Protein AF-A0AAV4HN69-F1 (afdb_monomer_lite)

Foldseek 3Di:
DDPPPPDVVVVDDPVVVCCCVPPPDDQDDPPPPDPPPCVSVVVVQVVVLVVQADPDAPDKDKDKDWADDPDDDPQFDADPVDGHTTFIKMFIARPVPRRTNHIGTDRPPPCVPPD

InterPro domains:
  IPR029526 PiggyBac transposable element-derived protein [PF13843] (3-111)

Sequence (115 aa):
MSFRTPFYGQMFARERFETLYSTRLHVGAPDAEGKNKTEPFNMLITQFNVALHRTNMSQWMRIEMVLGFKGRFAPKQYYAAKPKKHIKSFGLVDSSTGYVCNILTYFGANTSYDP

Secondary structure (DSSP, 8-state):
-----TTHHHH--HHHHHHIIIII--SS-TT---S-TTHHHHHHHHHHHHHT--S--S-EEEEEEEEE--S--TT-EEETTEEEEEEEEEEEEETTT--EEEEEEE-TT------

Radius of gyration: 18.21 Å; chains: 1; bounding box: 38×37×50 Å

Organism: NCBI:txid1093978

pLDDT: mean 78.96, std 12.09, range [37.31, 91.5]

Structure (mmCIF, N/CA/C/O backbone):
data_AF-A0AAV4HN69-F1
#
_entry.id   AF-A0AAV4HN69-F1
#
loop_
_atom_site.group_PDB
_atom_site.id
_atom_site.type_symbol
_atom_site.label_atom_id
_atom_site.label_alt_id
_atom_site.label_comp_id
_atom_site.label_asym_id
_atom_site.label_entity_id
_atom_site.label_seq_id
_atom_site.pdbx_PDB_ins_code
_atom_site.Cartn_x
_atom_site.Cartn_y
_atom_site.Cartn_z
_atom_site.occupancy
_atom_site.B_iso_or_equiv
_atom_site.auth_seq_id
_atom_site.auth_comp_id
_atom_site.auth_asym_id
_atom_site.auth_atom_id
_atom_site.pdbx_PDB_model_num
ATOM 1 N N . MET A 1 1 ? -9.572 -16.608 33.890 1.00 37.31 1 MET A N 1
ATOM 2 C CA . MET A 1 1 ? -8.477 -17.055 32.997 1.00 37.31 1 MET A CA 1
ATOM 3 C C . MET A 1 1 ? -8.092 -15.903 32.080 1.00 37.31 1 MET A C 1
ATOM 5 O O . MET A 1 1 ? -8.900 -15.510 31.252 1.00 37.31 1 MET A O 1
ATOM 9 N N . SER A 1 2 ? -6.914 -15.302 32.271 1.00 47.41 2 SER A N 1
ATOM 10 C CA . SER A 1 2 ? -6.410 -14.243 31.383 1.00 47.41 2 SER A CA 1
ATOM 11 C C . SER A 1 2 ? -5.669 -14.895 30.217 1.00 47.41 2 SER A C 1
ATOM 13 O O . SER A 1 2 ? -4.579 -15.432 30.401 1.00 47.41 2 SER A O 1
ATOM 15 N N . PHE A 1 3 ? -6.267 -14.876 29.025 1.00 53.00 3 PHE A N 1
ATOM 16 C CA . PHE A 1 3 ? -5.578 -15.224 27.783 1.00 53.00 3 PHE A CA 1
ATOM 17 C C . PHE A 1 3 ? -4.607 -14.089 27.436 1.00 53.00 3 PHE A C 1
ATOM 19 O O . PHE A 1 3 ? -4.955 -13.147 26.727 1.00 53.00 3 PHE A O 1
ATOM 26 N N . ARG A 1 4 ? -3.390 -14.136 27.988 1.00 57.19 4 ARG A N 1
ATOM 27 C CA . ARG A 1 4 ? -2.298 -13.258 27.558 1.00 57.19 4 ARG A CA 1
ATOM 28 C C . ARG A 1 4 ? -1.825 -13.728 26.186 1.00 57.19 4 ARG A C 1
ATOM 30 O O . ARG A 1 4 ? -1.073 -14.690 26.097 1.00 57.19 4 ARG A O 1
ATOM 37 N N . THR A 1 5 ? -2.253 -13.054 25.122 1.00 58.97 5 THR A N 1
ATOM 38 C CA . THR A 1 5 ? -1.622 -13.169 23.801 1.00 58.97 5 THR A CA 1
ATOM 39 C C . THR A 1 5 ? -0.160 -12.725 23.956 1.00 58.97 5 THR A C 1
ATOM 41 O O . THR A 1 5 ? 0.077 -11.552 24.271 1.00 58.97 5 THR A O 1
ATOM 44 N N . PRO A 1 6 ? 0.836 -13.620 23.840 1.00 60.16 6 PRO A N 1
ATOM 45 C CA . PRO A 1 6 ? 2.157 -13.356 24.390 1.00 60.16 6 PRO A CA 1
ATOM 46 C C . PRO A 1 6 ? 3.017 -12.612 23.368 1.00 60.16 6 PRO A C 1
ATOM 48 O O . PRO A 1 6 ? 3.837 -13.231 22.715 1.00 60.16 6 PRO A O 1
ATOM 51 N N . PHE A 1 7 ? 2.774 -11.308 23.189 1.00 69.19 7 PHE A N 1
ATOM 52 C CA . PHE A 1 7 ? 3.774 -10.286 22.810 1.00 69.19 7 PHE A CA 1
ATOM 53 C C . PHE A 1 7 ? 3.132 -8.903 22.621 1.00 69.19 7 PHE A C 1
ATOM 55 O O . PHE A 1 7 ? 3.644 -7.907 23.122 1.00 69.19 7 PHE A O 1
ATOM 62 N N . TYR A 1 8 ? 1.966 -8.830 21.971 1.00 73.25 8 TYR A N 1
ATOM 63 C CA . TYR A 1 8 ? 1.323 -7.551 21.637 1.00 73.25 8 TYR A CA 1
ATOM 64 C C . TYR A 1 8 ? 0.971 -6.701 22.864 1.00 73.25 8 TYR A C 1
ATOM 66 O O . TYR A 1 8 ? 1.124 -5.482 22.828 1.00 73.25 8 TYR A O 1
ATOM 74 N N . GLY A 1 9 ? 0.565 -7.345 23.965 1.00 74.00 9 GLY A N 1
ATOM 75 C CA . GLY A 1 9 ? 0.215 -6.657 25.212 1.00 74.00 9 GLY A CA 1
ATOM 76 C C . GLY A 1 9 ? 1.395 -5.981 25.920 1.00 74.00 9 GLY A C 1
ATOM 77 O O . GLY A 1 9 ? 1.165 -5.159 26.799 1.00 74.00 9 GLY A O 1
ATOM 78 N N . GLN A 1 10 ? 2.640 -6.301 25.545 1.00 81.12 10 GLN A N 1
ATOM 79 C CA . GLN A 1 10 ? 3.836 -5.610 26.044 1.00 81.12 10 GLN A CA 1
ATOM 80 C C . GLN A 1 10 ? 4.149 -4.338 25.240 1.00 81.12 10 GLN A C 1
ATOM 82 O O . GLN A 1 10 ? 4.814 -3.447 25.755 1.00 81.12 10 GLN A O 1
ATOM 87 N N . MET A 1 11 ? 3.666 -4.239 23.995 1.00 82.81 11 MET A N 1
ATOM 88 C CA . MET A 1 11 ? 3.903 -3.084 23.122 1.00 82.81 11 MET A CA 1
ATOM 89 C C . MET A 1 11 ? 2.790 -2.041 23.239 1.00 82.81 11 MET A C 1
ATOM 91 O O . MET A 1 11 ? 3.062 -0.855 23.408 1.00 82.81 11 MET A O 1
ATOM 95 N N . PHE A 1 12 ? 1.529 -2.475 23.155 1.00 83.62 12 PHE A N 1
ATOM 96 C CA . PHE A 1 12 ? 0.368 -1.592 23.221 1.00 83.62 12 PHE A CA 1
ATOM 97 C C . PHE A 1 12 ? -0.787 -2.243 23.977 1.00 83.62 12 PHE A C 1
ATOM 99 O O . PHE A 1 12 ? -1.093 -3.423 23.801 1.00 83.62 12 PHE A O 1
ATOM 106 N N . ALA A 1 13 ? -1.504 -1.432 24.757 1.00 89.25 13 ALA A N 1
ATOM 107 C CA . ALA A 1 13 ? -2.850 -1.792 25.178 1.00 89.25 13 ALA A CA 1
ATOM 108 C C . ALA A 1 13 ? -3.746 -1.954 23.938 1.00 89.25 13 ALA A C 1
ATOM 110 O O . ALA A 1 13 ? -3.643 -1.178 22.982 1.00 89.25 13 ALA A O 1
ATOM 111 N N . ARG A 1 14 ? -4.646 -2.943 23.964 1.00 87.88 14 ARG A N 1
ATOM 112 C CA . ARG A 1 14 ? -5.535 -3.269 22.838 1.00 87.88 14 ARG A CA 1
ATOM 113 C C . ARG A 1 14 ? -6.321 -2.054 22.335 1.00 87.88 14 ARG A C 1
ATOM 115 O O . ARG A 1 14 ? -6.308 -1.776 21.142 1.00 87.88 14 ARG A O 1
ATOM 122 N N . GLU A 1 15 ? -6.930 -1.307 23.250 1.00 90.38 15 GLU A N 1
ATOM 123 C CA . GLU A 1 15 ? -7.726 -0.113 22.938 1.00 90.38 15 GLU A CA 1
ATOM 124 C C . GLU A 1 15 ? -6.904 0.967 22.220 1.00 90.38 15 GLU A C 1
ATOM 126 O O . GLU A 1 15 ? -7.354 1.582 21.250 1.00 90.38 15 GLU A O 1
ATOM 131 N N . ARG A 1 16 ? -5.647 1.154 22.644 1.00 88.81 16 ARG A N 1
ATOM 132 C CA . ARG A 1 16 ? -4.730 2.095 21.999 1.00 88.81 16 ARG A CA 1
ATOM 133 C C . ARG A 1 16 ? -4.414 1.665 20.569 1.00 88.81 16 ARG A C 1
ATOM 135 O O . ARG A 1 16 ? -4.427 2.506 19.675 1.00 88.81 16 ARG A O 1
ATOM 142 N N . PHE A 1 17 ? -4.147 0.378 20.346 1.00 90.12 17 PHE A N 1
ATOM 143 C CA . PHE A 1 17 ? -3.910 -0.148 19.002 1.00 90.12 17 PHE A CA 1
ATOM 144 C C . PHE A 1 17 ? -5.135 0.041 18.096 1.00 90.12 17 PHE A C 1
ATOM 146 O O . PHE A 1 17 ? -4.999 0.567 16.995 1.00 90.12 17 PHE A O 1
ATOM 153 N N . GLU A 1 18 ? -6.328 -0.323 18.572 1.00 90.50 18 GLU A N 1
ATOM 154 C CA . GLU A 1 18 ? -7.577 -0.195 17.811 1.00 90.50 18 GLU A CA 1
ATOM 155 C C . GLU A 1 18 ? -7.869 1.267 17.441 1.00 90.50 18 GLU A C 1
ATOM 157 O O . GLU A 1 18 ? -8.215 1.557 16.292 1.00 90.50 18 GLU A O 1
ATOM 162 N N . THR A 1 19 ? -7.642 2.196 18.375 1.00 91.50 19 THR A N 1
ATOM 163 C CA . THR A 1 19 ? -7.794 3.639 18.142 1.00 91.50 19 THR A CA 1
ATOM 164 C C . THR A 1 19 ? -6.824 4.141 17.077 1.00 91.50 19 THR A C 1
ATOM 166 O O . THR A 1 19 ? -7.238 4.822 16.134 1.00 91.50 19 THR A O 1
ATOM 169 N N . LEU A 1 20 ? -5.535 3.804 17.204 1.00 89.25 20 LEU A N 1
ATOM 170 C CA . LEU A 1 20 ? -4.511 4.229 16.252 1.00 89.25 20 LEU A CA 1
ATOM 171 C C . LEU A 1 20 ? -4.814 3.695 14.853 1.00 89.25 20 LEU A C 1
ATOM 173 O O . LEU A 1 20 ? -4.919 4.480 13.911 1.00 89.25 20 LEU A O 1
ATOM 177 N N . TYR A 1 21 ? -5.015 2.381 14.744 1.00 87.56 21 TYR A N 1
ATOM 178 C CA . TYR A 1 21 ? -5.220 1.691 13.476 1.00 87.56 21 TYR A CA 1
ATOM 179 C C . TYR A 1 21 ? -6.468 2.180 12.737 1.00 87.56 21 TYR A C 1
ATOM 181 O O . TYR A 1 21 ? -6.429 2.370 11.525 1.00 87.56 21 TYR A O 1
ATOM 189 N N . SER A 1 22 ? -7.564 2.413 13.461 1.00 85.44 22 SER A N 1
ATOM 190 C CA . SER A 1 22 ? -8.858 2.707 12.837 1.00 85.44 22 SER A CA 1
ATOM 191 C C . SER A 1 22 ? -9.083 4.190 12.545 1.00 85.44 22 SER A C 1
ATOM 193 O O . SER A 1 22 ? -9.915 4.511 11.701 1.00 85.44 22 SER A O 1
ATOM 195 N N . THR A 1 23 ? -8.405 5.102 13.256 1.00 82.38 23 THR A N 1
ATOM 196 C CA . THR A 1 23 ? -8.762 6.537 13.213 1.00 82.38 23 THR A CA 1
ATOM 197 C C . THR A 1 23 ? -7.593 7.501 13.039 1.00 82.38 23 THR A C 1
ATOM 199 O O . THR A 1 23 ? -7.818 8.648 12.652 1.00 82.38 23 THR A O 1
ATOM 202 N N . ARG A 1 24 ? -6.351 7.087 13.328 1.00 81.81 24 ARG A N 1
ATOM 203 C CA . ARG A 1 24 ? -5.194 8.004 13.371 1.00 81.81 24 ARG A CA 1
ATOM 204 C C . ARG A 1 24 ? -4.141 7.740 12.301 1.00 81.81 24 ARG A C 1
ATOM 206 O O . ARG A 1 24 ? -3.277 8.589 12.116 1.00 81.81 24 ARG A O 1
ATOM 213 N N . LEU A 1 25 ? -4.203 6.609 11.600 1.00 83.25 25 LEU A N 1
ATOM 214 C CA . LEU A 1 25 ? -3.311 6.331 10.477 1.00 83.25 25 LEU A CA 1
ATOM 215 C C . LEU A 1 25 ? -3.819 7.027 9.214 1.00 83.25 25 LEU A C 1
ATOM 217 O O . LEU A 1 25 ? -4.778 6.580 8.589 1.00 83.25 25 LEU A O 1
ATOM 221 N N . HIS A 1 26 ? -3.137 8.103 8.841 1.00 79.06 26 HIS A N 1
ATOM 222 C CA . HIS A 1 26 ? -3.377 8.846 7.610 1.00 79.06 26 HIS A CA 1
ATOM 223 C C . HIS A 1 26 ? -2.072 8.946 6.835 1.00 79.06 26 HIS A C 1
ATOM 225 O O . HIS A 1 26 ? -1.000 9.109 7.416 1.00 79.06 26 HIS A O 1
ATOM 231 N N . VAL A 1 27 ? -2.170 8.821 5.519 1.00 76.38 27 VAL A N 1
ATOM 232 C CA . VAL A 1 27 ? -1.066 9.073 4.597 1.00 76.38 27 VAL A CA 1
ATOM 233 C C . VAL A 1 27 ? -1.423 10.387 3.922 1.00 76.38 27 VAL A C 1
ATOM 235 O O . VAL A 1 27 ? -2.476 10.458 3.296 1.00 76.38 27 VAL A O 1
ATOM 238 N N . GLY A 1 28 ? -0.615 11.426 4.123 1.00 74.12 28 GLY A N 1
ATOM 239 C CA . GLY A 1 28 ? -0.896 12.794 3.672 1.00 74.12 28 GLY A CA 1
ATOM 240 C C . GLY A 1 28 ? -0.768 13.823 4.796 1.00 74.12 28 GLY A C 1
ATOM 241 O O . GLY A 1 28 ? -0.760 13.470 5.977 1.00 74.12 28 GLY A O 1
ATOM 242 N N . ALA A 1 29 ? -0.633 15.096 4.425 1.00 74.56 29 ALA A N 1
ATOM 243 C CA . ALA A 1 29 ? -0.622 16.189 5.391 1.00 74.56 29 ALA A CA 1
ATOM 244 C C . ALA A 1 29 ? -2.008 16.333 6.063 1.00 74.56 29 ALA A C 1
ATOM 246 O O . ALA A 1 29 ? -3.019 16.033 5.420 1.00 74.56 29 ALA A O 1
ATOM 247 N N . PRO A 1 30 ? -2.088 16.775 7.335 1.00 72.75 30 PRO A N 1
ATOM 248 C CA . PRO A 1 30 ? -3.360 16.933 8.052 1.00 72.75 30 PRO A CA 1
ATOM 249 C C . PRO A 1 30 ? -4.376 17.853 7.356 1.00 72.75 30 PRO A C 1
ATOM 251 O O . PRO A 1 30 ? -5.577 17.723 7.574 1.00 72.75 30 PRO A O 1
ATOM 254 N N . ASP A 1 31 ? -3.882 18.768 6.531 1.00 74.62 31 ASP A N 1
ATOM 255 C CA . ASP A 1 31 ? -4.586 19.811 5.790 1.00 74.62 31 ASP A CA 1
ATOM 256 C C . ASP A 1 31 ? -4.607 19.558 4.272 1.00 74.62 31 ASP A C 1
ATOM 258 O O . ASP A 1 31 ? -4.934 20.451 3.496 1.00 74.62 31 ASP A O 1
ATOM 262 N N . ALA A 1 32 ? -4.271 18.347 3.815 1.00 69.88 32 ALA A N 1
ATOM 263 C CA . ALA A 1 32 ? -4.291 18.024 2.392 1.00 69.88 32 ALA A CA 1
ATOM 264 C C . ALA A 1 32 ? -5.723 18.117 1.817 1.00 69.88 32 ALA A C 1
ATOM 266 O O . ALA A 1 32 ? -6.562 17.246 2.046 1.00 69.88 32 ALA A O 1
ATOM 267 N N . GLU A 1 33 ? -5.995 19.154 1.019 1.00 61.66 33 GLU A N 1
ATOM 268 C CA . GLU A 1 33 ? -7.305 19.408 0.386 1.00 61.66 33 GLU A CA 1
ATOM 269 C C . GLU A 1 33 ? -7.520 18.650 -0.940 1.00 61.66 33 GLU A C 1
ATOM 271 O O . GLU A 1 33 ? -8.522 18.844 -1.639 1.00 61.66 33 GLU A O 1
ATOM 276 N N . GLY A 1 34 ? -6.583 17.773 -1.313 1.00 61.16 34 GLY A N 1
ATOM 277 C CA . GLY A 1 34 ? -6.630 17.007 -2.554 1.00 61.16 34 GLY A CA 1
ATOM 278 C C . GLY A 1 34 ? -7.934 16.214 -2.688 1.00 61.16 34 GLY A C 1
ATOM 279 O O . GLY A 1 34 ? -8.196 15.260 -1.955 1.00 61.16 34 GLY A O 1
ATOM 280 N N . LYS A 1 35 ? -8.766 16.569 -3.678 1.00 57.06 35 LYS A N 1
ATOM 281 C CA . LYS A 1 35 ? -10.004 15.827 -3.997 1.00 57.06 35 LYS A CA 1
ATOM 282 C C . LYS A 1 35 ? -9.712 14.402 -4.481 1.00 57.06 35 LYS A C 1
ATOM 284 O O . LYS A 1 35 ? -10.598 13.542 -4.436 1.00 57.06 35 LYS A O 1
ATOM 289 N N . ASN A 1 36 ? -8.487 14.143 -4.948 1.00 65.19 36 ASN A N 1
ATOM 290 C CA . ASN A 1 36 ? -8.080 12.835 -5.430 1.00 65.19 36 ASN A CA 1
ATOM 291 C C . ASN A 1 36 ? -7.616 11.932 -4.277 1.00 65.19 36 ASN A C 1
ATOM 293 O O . ASN A 1 36 ? -6.456 11.920 -3.880 1.00 65.19 36 ASN A O 1
ATOM 297 N N . LYS A 1 37 ? -8.535 11.102 -3.779 1.00 68.31 37 LYS A N 1
ATOM 298 C CA . LYS A 1 37 ? -8.304 10.188 -2.647 1.00 68.31 37 LYS A CA 1
ATOM 299 C C . LYS A 1 37 ? -7.197 9.142 -2.869 1.00 68.31 37 LYS A C 1
ATOM 301 O O . LYS A 1 37 ? -6.873 8.422 -1.928 1.00 68.31 37 LYS A O 1
ATOM 306 N N . THR A 1 38 ? -6.646 9.004 -4.078 1.00 75.12 38 THR A N 1
ATOM 307 C CA . THR A 1 38 ? -5.528 8.088 -4.370 1.00 75.12 38 THR A CA 1
ATOM 308 C C . THR A 1 38 ? -4.162 8.770 -4.356 1.00 75.12 38 THR A C 1
ATOM 310 O O . THR A 1 38 ? -3.149 8.080 -4.309 1.00 75.12 38 THR A O 1
ATOM 313 N N . GLU A 1 39 ? -4.113 10.101 -4.383 1.00 74.44 39 GLU A N 1
ATOM 314 C CA . GLU A 1 39 ? -2.872 10.878 -4.430 1.00 74.44 39 GLU A CA 1
ATOM 315 C C . GLU A 1 39 ? -1.939 10.596 -3.242 1.00 74.44 39 GLU A C 1
ATOM 317 O O . GLU A 1 39 ? -0.769 10.290 -3.485 1.00 74.44 39 GLU A O 1
ATOM 322 N N . PRO A 1 40 ? -2.415 10.547 -1.982 1.00 74.56 40 PRO A N 1
ATOM 323 C CA . PRO A 1 40 ? -1.508 10.260 -0.876 1.00 74.56 40 PRO A CA 1
ATOM 324 C C . PRO A 1 40 ? -0.936 8.841 -0.934 1.00 74.56 40 PRO A C 1
ATOM 326 O O . PRO A 1 40 ? 0.198 8.595 -0.527 1.00 74.56 40 PRO A O 1
ATOM 329 N N . PHE A 1 41 ? -1.699 7.898 -1.495 1.00 77.19 41 PHE A N 1
ATOM 330 C CA . PHE A 1 41 ? -1.212 6.543 -1.717 1.00 77.19 41 PHE A CA 1
ATOM 331 C C . PHE A 1 41 ? -0.097 6.519 -2.770 1.00 77.19 41 PHE A C 1
ATOM 333 O O . PHE A 1 41 ? 0.910 5.845 -2.571 1.00 77.19 41 PHE A O 1
ATOM 340 N N . ASN A 1 42 ? -0.223 7.302 -3.843 1.00 78.75 42 ASN A N 1
ATOM 341 C CA . ASN A 1 42 ? 0.831 7.435 -4.851 1.00 78.75 42 ASN A CA 1
ATOM 342 C C . ASN A 1 42 ? 2.103 8.053 -4.270 1.00 78.75 42 ASN A C 1
ATOM 344 O O . ASN A 1 42 ? 3.185 7.538 -4.530 1.00 78.75 42 ASN A O 1
ATOM 348 N N . MET A 1 43 ? 1.987 9.085 -3.429 1.00 78.38 43 MET A N 1
ATOM 349 C CA . MET A 1 43 ? 3.147 9.674 -2.748 1.00 78.38 43 MET A CA 1
ATOM 350 C C . MET A 1 43 ? 3.908 8.639 -1.912 1.00 78.38 43 MET A C 1
ATOM 352 O O . MET A 1 43 ? 5.137 8.583 -1.966 1.00 78.38 43 MET A O 1
ATOM 356 N N . LEU A 1 44 ? 3.184 7.790 -1.176 1.00 82.69 44 LEU A N 1
ATOM 357 C CA . LEU A 1 44 ? 3.790 6.718 -0.388 1.00 82.69 44 LEU A CA 1
ATOM 358 C C . LEU A 1 44 ? 4.504 5.692 -1.274 1.00 82.69 44 LEU A C 1
ATOM 360 O O . LEU A 1 44 ? 5.611 5.274 -0.946 1.00 82.69 44 LEU A O 1
ATOM 364 N N . ILE A 1 45 ? 3.898 5.305 -2.401 1.00 85.00 45 ILE A N 1
ATOM 365 C CA . ILE A 1 45 ? 4.521 4.387 -3.362 1.00 85.00 45 ILE A CA 1
ATOM 366 C C . ILE A 1 45 ? 5.781 5.005 -3.977 1.00 85.00 45 ILE A C 1
ATOM 368 O O . ILE A 1 45 ? 6.795 4.323 -4.077 1.00 85.00 45 ILE A O 1
ATOM 372 N N . THR A 1 46 ? 5.773 6.296 -4.313 1.00 84.75 46 THR A N 1
ATOM 373 C CA . THR A 1 46 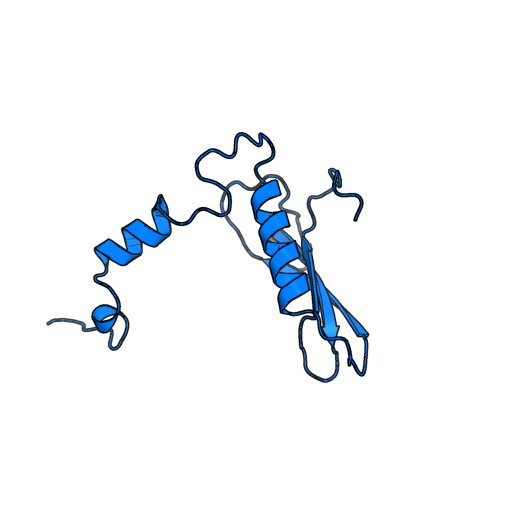? 6.970 6.992 -4.804 1.00 84.75 46 THR A CA 1
ATOM 374 C C . THR A 1 46 ? 8.093 6.967 -3.768 1.00 84.75 46 THR A C 1
ATOM 376 O O . THR A 1 46 ? 9.219 6.604 -4.099 1.00 84.75 46 THR A O 1
ATOM 379 N N . GLN A 1 47 ? 7.800 7.278 -2.501 1.00 84.75 47 GLN A N 1
ATOM 380 C CA . GLN A 1 47 ? 8.796 7.213 -1.424 1.00 84.75 47 GLN A CA 1
ATOM 381 C C . GLN A 1 47 ? 9.315 5.788 -1.197 1.00 84.75 47 GLN A C 1
ATOM 383 O O . GLN A 1 47 ? 10.517 5.594 -1.026 1.00 84.75 47 GLN A O 1
ATOM 388 N N . PHE A 1 48 ? 8.429 4.790 -1.245 1.00 85.38 48 PHE A N 1
ATOM 389 C CA . PHE A 1 48 ? 8.796 3.377 -1.177 1.00 85.38 48 PHE A CA 1
ATOM 390 C C . PHE A 1 48 ? 9.751 2.997 -2.314 1.00 85.38 48 PHE A C 1
ATOM 392 O O . PHE A 1 48 ? 10.798 2.406 -2.062 1.00 85.38 48 PHE A O 1
ATOM 399 N N . ASN A 1 49 ? 9.420 3.383 -3.549 1.00 85.94 49 ASN A N 1
ATOM 400 C CA . ASN A 1 49 ? 10.224 3.088 -4.730 1.00 85.94 49 ASN A CA 1
ATOM 401 C C . ASN A 1 49 ? 11.606 3.740 -4.648 1.00 85.94 49 ASN A C 1
ATOM 403 O O . ASN A 1 49 ? 12.572 3.102 -5.037 1.00 85.94 49 ASN A O 1
ATOM 407 N N . VAL A 1 50 ? 11.724 4.959 -4.109 1.00 84.88 50 VAL A N 1
ATOM 408 C CA . VAL A 1 50 ? 13.024 5.613 -3.871 1.00 84.88 50 VAL A CA 1
ATOM 409 C C . VAL A 1 50 ? 13.829 4.873 -2.804 1.00 84.88 50 VAL A C 1
ATOM 411 O O . VAL A 1 50 ? 15.002 4.577 -3.014 1.00 84.88 50 VAL A O 1
ATOM 414 N N . ALA A 1 51 ? 13.209 4.553 -1.666 1.00 81.38 51 ALA A N 1
ATOM 415 C CA . ALA A 1 51 ? 13.898 3.936 -0.533 1.00 81.38 51 ALA A CA 1
ATOM 416 C C . ALA A 1 51 ? 14.381 2.508 -0.825 1.00 81.38 51 ALA A C 1
ATOM 418 O O . ALA A 1 51 ? 15.376 2.059 -0.260 1.00 81.38 51 ALA A O 1
ATOM 419 N N . LEU A 1 52 ? 13.664 1.793 -1.691 1.00 78.19 52 LEU A N 1
ATOM 420 C CA . LEU A 1 52 ? 13.926 0.397 -2.031 1.00 78.19 52 LEU A CA 1
ATOM 421 C C . LEU A 1 52 ? 14.427 0.232 -3.467 1.00 78.19 52 LEU A C 1
ATOM 423 O O . LEU A 1 52 ? 14.479 -0.882 -3.990 1.00 78.19 52 LEU A O 1
ATOM 427 N N . HIS A 1 53 ? 14.835 1.330 -4.108 1.00 73.62 53 HIS A N 1
ATOM 428 C CA . HIS A 1 53 ? 15.468 1.253 -5.411 1.00 73.62 53 HIS A CA 1
ATOM 429 C C . HIS A 1 53 ? 16.828 0.567 -5.277 1.00 73.62 53 HIS A C 1
ATOM 431 O O . HIS A 1 53 ? 17.739 1.072 -4.618 1.00 73.62 53 HIS A O 1
ATOM 437 N N . ARG A 1 54 ? 16.986 -0.580 -5.938 1.00 71.00 54 ARG A N 1
ATOM 438 C CA . ARG A 1 54 ? 18.260 -1.295 -6.004 1.00 71.00 54 ARG A CA 1
ATOM 439 C C . ARG A 1 54 ? 18.821 -1.202 -7.415 1.00 71.00 54 ARG A C 1
ATOM 441 O O . ARG A 1 54 ? 18.181 -1.633 -8.366 1.00 71.00 54 ARG A O 1
ATOM 448 N N . THR A 1 55 ? 20.032 -0.669 -7.534 1.00 67.38 55 THR A N 1
ATOM 449 C CA . THR A 1 55 ? 20.696 -0.426 -8.825 1.00 67.38 55 THR A CA 1
ATOM 450 C C . THR A 1 55 ? 21.370 -1.668 -9.410 1.00 67.38 55 THR A C 1
ATOM 452 O O . THR A 1 55 ? 21.500 -1.781 -10.624 1.00 67.38 55 THR A O 1
ATOM 455 N N . ASN A 1 56 ? 21.748 -2.632 -8.567 1.00 70.12 56 ASN A N 1
ATOM 456 C CA . ASN A 1 56 ? 22.452 -3.846 -8.986 1.00 70.12 56 ASN A CA 1
ATOM 457 C C . ASN A 1 56 ? 21.508 -5.050 -8.965 1.00 70.12 56 ASN A C 1
ATOM 459 O O . ASN A 1 56 ? 21.520 -5.840 -8.019 1.00 70.12 56 ASN A O 1
ATOM 463 N N . MET A 1 57 ? 20.673 -5.155 -9.995 1.00 68.81 57 MET A N 1
ATOM 464 C CA . MET A 1 57 ? 19.827 -6.323 -10.236 1.00 68.81 57 MET A CA 1
ATOM 465 C C . MET A 1 57 ? 20.460 -7.239 -11.269 1.00 68.81 57 MET A C 1
ATOM 467 O O . MET A 1 57 ? 20.970 -6.774 -12.288 1.00 68.81 57 MET A O 1
ATOM 471 N N . SER A 1 58 ? 20.393 -8.545 -11.024 1.00 72.19 58 SER A N 1
ATOM 472 C CA . SER A 1 58 ? 20.954 -9.529 -11.954 1.00 72.19 58 SER A CA 1
ATOM 473 C C . SER A 1 58 ? 19.987 -9.873 -13.091 1.00 72.19 58 SER A C 1
ATOM 475 O O . SER A 1 58 ? 20.420 -10.098 -14.220 1.00 72.19 58 SER A O 1
ATOM 477 N N . GLN A 1 59 ? 18.678 -9.896 -12.811 1.00 83.19 59 GLN A N 1
ATOM 478 C CA . GLN A 1 59 ? 17.637 -10.283 -13.762 1.00 83.19 59 GLN A CA 1
ATOM 479 C C . GLN A 1 59 ? 16.314 -9.577 -13.455 1.00 83.19 59 GLN A C 1
ATOM 481 O O . GLN A 1 59 ? 15.907 -9.483 -12.301 1.00 83.19 59 GLN A O 1
ATOM 486 N N . TRP A 1 60 ? 15.621 -9.105 -14.490 1.00 82.31 60 TRP A N 1
ATOM 487 C CA . TRP A 1 60 ? 14.380 -8.342 -14.347 1.00 82.31 60 TRP A CA 1
ATOM 488 C C . TRP A 1 60 ? 13.160 -9.207 -14.651 1.00 82.31 60 TRP A C 1
ATOM 490 O O . TRP A 1 60 ? 13.051 -9.784 -15.733 1.00 82.31 60 TRP A O 1
ATOM 500 N N . MET A 1 61 ? 12.194 -9.225 -13.735 1.00 89.06 61 MET A N 1
ATOM 501 C CA . MET A 1 61 ? 10.893 -9.855 -13.932 1.00 89.06 61 MET A CA 1
ATOM 502 C C . MET A 1 61 ? 9.771 -8.877 -13.593 1.00 89.06 61 MET A C 1
ATOM 504 O O . MET A 1 61 ? 9.795 -8.203 -12.565 1.00 89.06 61 MET A O 1
ATOM 508 N N . ARG A 1 62 ? 8.755 -8.818 -14.458 1.00 90.62 62 ARG A N 1
ATOM 509 C CA . ARG A 1 62 ? 7.510 -8.097 -14.174 1.00 90.62 62 ARG A CA 1
ATOM 510 C C . ARG 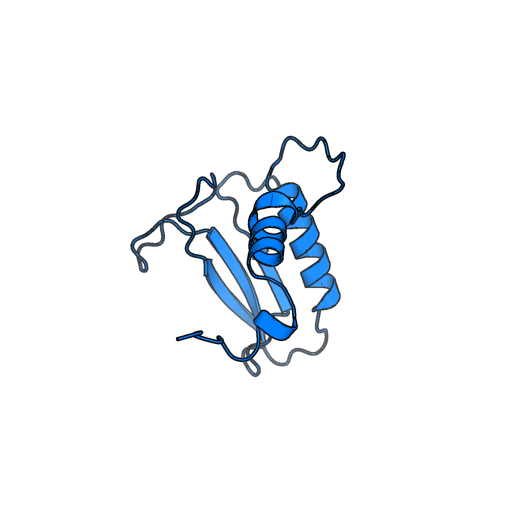A 1 62 ? 6.474 -9.069 -13.645 1.00 90.62 62 ARG A C 1
ATOM 512 O O . ARG A 1 62 ? 6.228 -10.099 -14.270 1.00 90.62 62 ARG A O 1
ATOM 519 N N . ILE A 1 63 ? 5.840 -8.712 -12.537 1.00 90.56 63 ILE A N 1
ATOM 520 C CA . ILE A 1 63 ? 4.770 -9.505 -11.935 1.00 90.56 63 ILE A CA 1
ATOM 521 C C . ILE A 1 63 ? 3.500 -8.678 -11.771 1.00 90.56 63 ILE A C 1
ATOM 523 O O . ILE A 1 63 ? 3.542 -7.477 -11.501 1.00 90.56 63 ILE A O 1
ATOM 527 N N . GLU A 1 64 ? 2.357 -9.342 -11.908 1.00 89.19 64 GLU A N 1
ATOM 528 C CA . GLU A 1 64 ? 1.067 -8.797 -11.502 1.00 89.19 64 GLU A CA 1
ATOM 529 C C . GLU A 1 64 ? 0.781 -9.202 -10.056 1.00 89.19 64 GLU A C 1
ATOM 531 O O . GLU A 1 64 ? 0.822 -10.381 -9.699 1.00 89.19 64 GLU A O 1
ATOM 536 N N . MET A 1 65 ? 0.462 -8.216 -9.224 1.00 88.69 65 MET A N 1
ATOM 537 C CA . MET A 1 65 ? 0.091 -8.398 -7.830 1.00 88.69 65 MET A CA 1
ATOM 538 C C . MET A 1 65 ? -1.359 -7.965 -7.622 1.00 88.69 65 MET A C 1
ATOM 540 O O . MET A 1 65 ? -1.846 -6.998 -8.211 1.00 88.69 65 MET A O 1
ATOM 544 N N . VAL A 1 66 ? -2.067 -8.697 -6.763 1.00 90.06 66 VAL A N 1
ATOM 545 C CA . VAL A 1 66 ? -3.475 -8.433 -6.455 1.00 90.06 66 VAL A CA 1
ATOM 546 C C . VAL A 1 66 ? -3.696 -8.447 -4.950 1.00 90.06 66 VAL A C 1
ATOM 548 O O . VAL A 1 66 ? -3.386 -9.430 -4.275 1.00 90.06 66 VAL A O 1
ATOM 551 N N . LEU A 1 67 ? -4.260 -7.359 -4.431 1.00 89.12 67 LEU A N 1
ATOM 552 C CA . LEU A 1 67 ? -4.613 -7.191 -3.027 1.00 89.12 67 LEU A CA 1
ATOM 553 C C . LEU A 1 67 ? -6.132 -7.284 -2.852 1.00 89.12 67 LEU A C 1
ATOM 555 O O . LEU A 1 67 ? -6.902 -6.502 -3.420 1.00 89.12 67 LEU A O 1
ATOM 559 N N . GLY A 1 68 ? -6.568 -8.237 -2.030 1.00 89.12 68 GLY A N 1
ATOM 560 C CA . GLY A 1 68 ? -7.979 -8.412 -1.707 1.00 89.12 68 GLY A CA 1
ATOM 561 C C . GLY A 1 68 ? -8.490 -7.296 -0.799 1.00 89.12 68 GLY A C 1
ATOM 562 O O . GLY A 1 68 ? -8.026 -7.155 0.327 1.00 89.12 68 GLY A O 1
ATOM 563 N N . PHE A 1 69 ? -9.493 -6.539 -1.254 1.00 88.62 69 PHE A N 1
ATOM 564 C CA . PHE A 1 69 ? -10.116 -5.485 -0.450 1.00 88.62 69 PHE A CA 1
ATOM 565 C C . PHE A 1 69 ? -11.637 -5.440 -0.635 1.00 88.62 69 PHE A C 1
ATOM 567 O O . PHE A 1 69 ? -12.162 -5.198 -1.729 1.00 88.62 69 PHE A O 1
ATOM 574 N N . LYS A 1 70 ? -12.377 -5.655 0.460 1.00 87.19 70 LYS A N 1
ATOM 575 C CA . LYS A 1 70 ? -13.850 -5.641 0.451 1.00 87.19 70 LYS A CA 1
ATOM 576 C C . LYS A 1 70 ? -14.443 -4.229 0.514 1.00 87.19 70 LYS A C 1
ATOM 578 O O . LYS A 1 70 ? -15.544 -4.036 0.008 1.00 87.19 70 LYS A O 1
ATOM 583 N N . GLY A 1 71 ? -13.721 -3.251 1.066 1.00 86.38 71 GLY A N 1
ATOM 584 C CA . GLY A 1 71 ? -14.211 -1.880 1.237 1.00 86.38 71 GLY A CA 1
ATOM 585 C C . GLY A 1 71 ? -14.458 -1.133 -0.079 1.00 86.38 71 GLY A C 1
ATOM 586 O O . GLY A 1 71 ? -14.159 -1.625 -1.172 1.00 86.38 71 GLY A O 1
ATOM 587 N N . ARG A 1 72 ? -15.027 0.071 0.013 1.00 84.69 72 ARG A N 1
ATOM 588 C CA . ARG A 1 72 ? -15.305 0.916 -1.157 1.00 84.69 72 ARG A CA 1
ATOM 589 C C . ARG A 1 72 ? -14.008 1.553 -1.651 1.00 84.69 72 ARG A C 1
ATOM 591 O O . ARG A 1 72 ? -13.499 2.484 -1.046 1.00 84.69 72 ARG A O 1
ATOM 598 N N . PHE A 1 73 ? -13.497 1.041 -2.762 1.00 83.44 73 PHE A N 1
ATOM 599 C CA . PHE A 1 73 ? -12.362 1.598 -3.487 1.00 83.44 73 PHE A CA 1
ATOM 600 C C . PHE A 1 73 ? -12.718 1.533 -4.968 1.00 83.44 73 PHE A C 1
ATOM 602 O O . PHE A 1 73 ? -12.975 0.444 -5.487 1.00 83.44 73 PHE A O 1
ATOM 609 N N . ALA A 1 74 ? -12.849 2.697 -5.605 1.00 83.00 74 ALA A N 1
ATOM 610 C CA . ALA A 1 74 ? -13.389 2.803 -6.958 1.00 83.00 74 ALA A CA 1
ATOM 611 C C . ALA A 1 74 ? -12.572 2.024 -8.010 1.00 83.00 74 ALA A C 1
ATOM 613 O O . ALA A 1 74 ? -13.190 1.301 -8.789 1.00 83.00 74 ALA A O 1
ATOM 614 N N . PRO A 1 75 ? -11.222 2.049 -8.004 1.00 84.50 75 PRO A N 1
ATOM 615 C CA . PRO A 1 75 ? -10.442 1.408 -9.061 1.00 84.50 75 PRO A CA 1
ATOM 616 C C . PRO A 1 75 ? -10.206 -0.103 -8.880 1.00 84.50 75 PRO A C 1
ATOM 618 O O . PRO A 1 75 ? -9.324 -0.668 -9.526 1.00 84.50 75 PRO A O 1
ATOM 621 N N . LYS A 1 76 ? -10.984 -0.804 -8.039 1.00 87.19 76 LYS A N 1
ATOM 622 C CA . LYS A 1 76 ? -10.870 -2.270 -7.933 1.00 87.19 76 LYS A CA 1
ATOM 623 C C . LYS A 1 76 ? -11.272 -2.958 -9.237 1.00 87.19 76 LYS A C 1
ATOM 625 O O . LYS A 1 76 ? -12.369 -2.735 -9.747 1.00 87.19 76 LYS A O 1
ATOM 630 N N . GLN A 1 77 ? -10.442 -3.889 -9.689 1.00 84.56 77 GLN A N 1
ATOM 631 C CA . GLN A 1 77 ? -10.630 -4.638 -10.928 1.00 84.56 77 GLN A CA 1
ATOM 632 C C . GLN A 1 77 ? -11.046 -6.080 -10.651 1.00 84.56 77 GLN A C 1
ATOM 634 O O . GLN A 1 77 ? -10.669 -6.668 -9.636 1.00 84.56 77 GLN A O 1
ATOM 639 N N . TYR A 1 78 ? -11.833 -6.655 -11.558 1.00 83.19 78 TYR A N 1
ATOM 640 C CA . TYR A 1 78 ? -12.085 -8.092 -11.563 1.00 83.19 78 TYR A CA 1
ATOM 641 C C . TYR A 1 78 ? -10.899 -8.813 -12.213 1.00 83.19 78 TYR A C 1
ATOM 643 O O . TYR A 1 78 ? -10.431 -8.403 -13.271 1.00 83.19 78 TYR A O 1
ATOM 651 N N . TYR A 1 79 ? -10.427 -9.887 -11.583 1.00 80.56 79 TYR A N 1
ATOM 652 C CA . TYR A 1 79 ? -9.379 -10.748 -12.124 1.00 80.56 79 TYR A CA 1
ATOM 653 C C . TYR A 1 79 ? -9.933 -12.166 -12.248 1.00 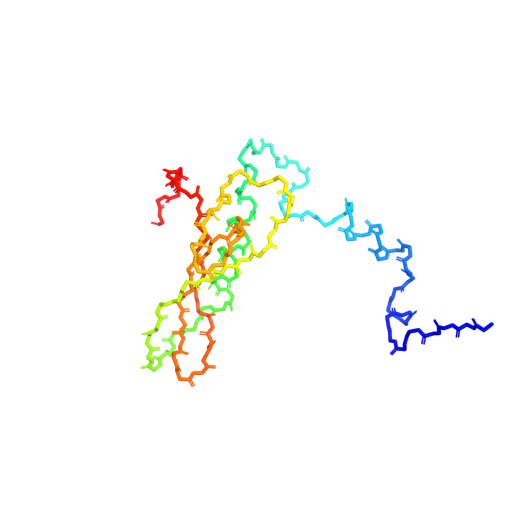80.56 79 TYR A C 1
ATOM 655 O O . TYR A 1 79 ? -10.258 -12.787 -11.240 1.00 80.56 79 TYR A O 1
ATOM 663 N N . ALA A 1 80 ? -10.063 -12.676 -13.474 1.00 79.75 80 ALA A N 1
ATOM 664 C CA . ALA A 1 80 ? -10.784 -13.924 -13.740 1.00 79.75 80 ALA A CA 1
ATOM 665 C C . ALA A 1 80 ? -10.227 -15.127 -12.960 1.00 79.75 80 ALA A C 1
ATOM 667 O O . ALA A 1 80 ? -10.994 -15.920 -12.421 1.00 79.75 80 ALA A O 1
ATOM 668 N N . ALA A 1 81 ? -8.902 -15.219 -12.808 1.00 82.38 81 ALA A N 1
ATOM 669 C CA . ALA A 1 81 ? -8.276 -16.317 -12.074 1.00 82.38 81 AL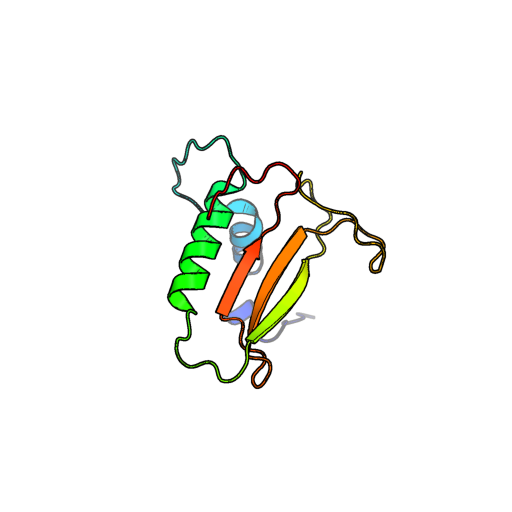A A CA 1
ATOM 670 C C . ALA A 1 81 ? -8.455 -16.232 -10.542 1.00 82.38 81 ALA A C 1
ATOM 672 O O . ALA A 1 81 ? -8.187 -17.205 -9.841 1.00 82.38 81 ALA A O 1
ATOM 673 N N . LYS A 1 82 ? -8.919 -15.098 -9.989 1.00 79.00 82 LYS A N 1
ATOM 674 C CA . LYS A 1 82 ? -9.278 -14.971 -8.564 1.00 79.00 82 LYS A CA 1
ATOM 675 C C . LYS A 1 82 ? -10.634 -14.272 -8.433 1.00 79.00 82 LYS A C 1
ATOM 677 O O . LYS A 1 82 ? -10.650 -13.042 -8.453 1.00 79.00 82 LYS A O 1
ATOM 682 N N . PRO A 1 83 ? -11.746 -15.001 -8.202 1.00 73.50 83 PRO A N 1
ATOM 683 C CA . PRO A 1 83 ? -13.123 -14.551 -8.460 1.00 73.50 83 PRO A CA 1
ATOM 684 C C . PRO A 1 83 ? -13.667 -13.521 -7.446 1.00 73.50 83 PRO A C 1
ATOM 686 O O . PRO A 1 83 ? -14.698 -13.717 -6.808 1.00 73.50 83 PRO A O 1
ATOM 689 N N . LYS A 1 84 ? -12.958 -12.405 -7.265 1.00 83.19 84 LYS A N 1
ATOM 690 C CA . LYS A 1 84 ? -13.300 -11.239 -6.440 1.00 83.19 84 LYS A CA 1
ATOM 691 C C . LYS A 1 84 ? -12.704 -9.988 -7.098 1.00 83.19 84 LYS A C 1
ATOM 693 O O . LYS A 1 84 ? -11.815 -10.086 -7.937 1.00 83.19 84 LYS A O 1
ATOM 698 N N . LYS A 1 85 ? -13.202 -8.805 -6.728 1.00 84.81 85 LYS A N 1
ATOM 699 C CA . LYS A 1 85 ? -12.573 -7.539 -7.133 1.00 84.81 85 LYS A CA 1
ATOM 700 C C . LYS A 1 85 ? -11.380 -7.239 -6.223 1.00 84.81 85 LYS A C 1
ATOM 702 O O . LYS A 1 85 ? -11.522 -7.314 -5.001 1.00 84.81 85 LYS A O 1
ATOM 707 N N . HIS A 1 86 ? -10.252 -6.855 -6.808 1.00 90.50 86 HIS A N 1
ATOM 708 C CA . HIS A 1 86 ? -8.987 -6.610 -6.110 1.00 90.50 86 HIS A CA 1
ATOM 709 C C . HIS A 1 86 ? -8.413 -5.248 -6.479 1.00 90.50 86 HIS A C 1
ATOM 711 O O . HIS A 1 86 ? -8.741 -4.683 -7.522 1.00 90.50 86 HIS A O 1
ATOM 717 N N . ILE A 1 87 ? -7.539 -4.730 -5.624 1.00 89.69 87 ILE A N 1
ATOM 718 C CA . ILE A 1 87 ? -6.625 -3.653 -6.001 1.00 89.69 87 ILE A CA 1
ATOM 719 C C . ILE A 1 87 ? -5.485 -4.313 -6.772 1.00 89.69 87 ILE A C 1
ATOM 721 O O . ILE A 1 87 ? -4.900 -5.282 -6.287 1.00 89.69 87 ILE A O 1
ATOM 725 N N . LYS A 1 88 ? -5.221 -3.831 -7.983 1.00 89.31 88 LYS A N 1
ATOM 726 C CA . LYS A 1 88 ? -4.195 -4.381 -8.867 1.00 89.31 88 LYS A CA 1
ATOM 727 C C . LYS A 1 88 ? -2.954 -3.498 -8.820 1.00 89.31 88 LYS A C 1
ATOM 729 O O . LYS A 1 88 ? -3.068 -2.275 -8.834 1.00 89.31 88 LYS A O 1
ATOM 734 N N . SER A 1 89 ? -1.786 -4.117 -8.787 1.00 89.94 89 SER A N 1
ATOM 735 C CA . SER A 1 89 ? -0.501 -3.442 -8.930 1.00 89.94 89 SER A CA 1
ATOM 736 C C . SER A 1 89 ? 0.456 -4.288 -9.762 1.00 89.94 89 SER A C 1
ATOM 738 O O . SER A 1 89 ? 0.263 -5.490 -9.949 1.00 89.94 89 SER A O 1
ATOM 740 N N . PHE A 1 90 ? 1.484 -3.643 -10.288 1.00 89.94 90 PHE A N 1
ATOM 741 C CA . PHE A 1 90 ? 2.566 -4.271 -11.020 1.00 89.94 90 PHE A CA 1
ATOM 742 C C . PHE A 1 90 ? 3.853 -4.0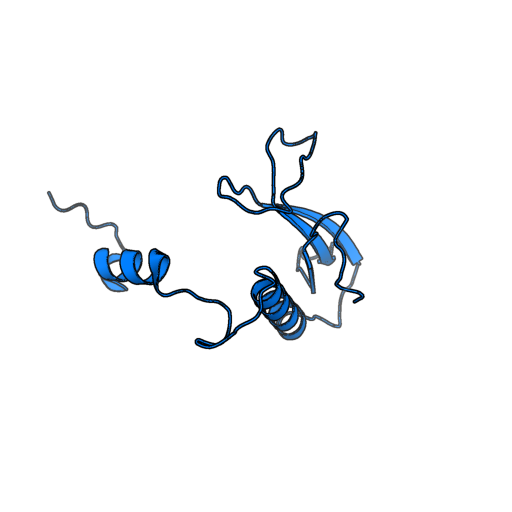91 -10.233 1.00 89.94 90 PHE A C 1
ATOM 744 O O . PHE A 1 90 ? 4.131 -3.002 -9.734 1.00 89.94 90 PHE A O 1
ATOM 751 N N . GLY A 1 91 ? 4.606 -5.175 -10.097 1.00 90.12 91 GLY A N 1
ATOM 752 C CA . GLY A 1 91 ? 5.911 -5.181 -9.455 1.00 90.12 91 GLY A CA 1
ATOM 753 C C . GLY A 1 91 ? 7.009 -5.397 -10.479 1.00 90.12 91 GLY A C 1
ATOM 754 O O . GLY A 1 91 ? 6.879 -6.259 -11.352 1.00 90.12 91 GLY A O 1
ATOM 755 N N . LEU A 1 92 ? 8.096 -4.649 -10.344 1.00 89.69 92 LEU A N 1
ATOM 756 C CA . LEU A 1 92 ? 9.371 -4.960 -10.971 1.00 89.69 92 LEU A CA 1
ATOM 757 C C . LEU A 1 92 ? 10.258 -5.633 -9.927 1.00 89.69 92 LEU A C 1
ATOM 759 O O . LEU A 1 92 ? 10.492 -5.062 -8.862 1.00 89.69 92 LEU A O 1
ATOM 763 N N . VAL A 1 93 ? 10.690 -6.857 -10.209 1.00 90.19 93 VAL A N 1
ATOM 764 C CA . VAL A 1 93 ? 11.290 -7.755 -9.220 1.00 90.19 93 VAL A CA 1
ATOM 765 C C . VAL A 1 93 ? 12.570 -8.366 -9.769 1.00 90.19 93 VAL A C 1
ATOM 767 O O . VAL A 1 93 ? 12.649 -8.680 -10.958 1.00 90.19 93 VAL A O 1
ATOM 770 N N . ASP A 1 94 ? 13.561 -8.557 -8.901 1.00 90.00 94 ASP A N 1
ATOM 771 C CA . ASP A 1 94 ? 14.718 -9.393 -9.210 1.00 90.00 94 ASP A CA 1
ATOM 772 C C . ASP A 1 94 ? 14.308 -10.867 -9.163 1.00 90.00 94 ASP A C 1
ATOM 774 O O . ASP A 1 94 ? 14.007 -11.388 -8.089 1.00 90.00 94 ASP A O 1
ATOM 778 N N . SER A 1 95 ? 14.291 -11.557 -10.305 1.00 89.31 95 SER A N 1
ATOM 779 C CA . SER A 1 95 ? 13.861 -12.963 -10.354 1.00 89.31 95 SER A CA 1
ATOM 780 C C . SER A 1 95 ? 14.756 -13.908 -9.558 1.00 89.31 95 SER A C 1
ATOM 782 O O . SER A 1 95 ? 14.295 -14.976 -9.165 1.00 89.31 95 SER A O 1
ATOM 784 N N . SER A 1 96 ? 16.011 -13.536 -9.302 1.00 89.56 96 SER A N 1
ATOM 785 C CA . SER A 1 96 ? 16.949 -14.376 -8.552 1.00 89.56 96 SER A CA 1
ATOM 786 C C . SER A 1 96 ? 16.735 -14.305 -7.039 1.00 89.56 96 SER A C 1
ATOM 788 O O . SER A 1 96 ? 16.947 -15.292 -6.340 1.00 89.56 96 SER A O 1
ATOM 790 N N . THR A 1 97 ? 16.292 -13.153 -6.524 1.00 87.81 97 THR A N 1
ATOM 791 C CA . THR A 1 97 ? 16.147 -12.914 -5.075 1.00 87.81 97 THR A CA 1
ATOM 792 C C . THR A 1 97 ? 14.704 -12.704 -4.624 1.00 87.81 97 THR A C 1
ATOM 794 O O . THR A 1 97 ? 14.425 -12.740 -3.428 1.00 87.81 97 THR A O 1
ATOM 797 N N . GLY A 1 98 ? 13.780 -12.461 -5.555 1.00 86.44 98 GLY A N 1
ATOM 798 C CA . GLY A 1 98 ? 12.406 -12.059 -5.261 1.00 86.44 98 GLY A CA 1
ATOM 799 C C . GLY A 1 98 ? 12.277 -10.623 -4.740 1.00 86.44 98 GLY A C 1
ATOM 800 O O . GLY A 1 98 ? 11.203 -10.241 -4.276 1.00 86.44 98 GLY A O 1
ATOM 801 N N . TYR A 1 99 ? 13.345 -9.821 -4.786 1.00 87.62 99 TYR A N 1
ATOM 802 C CA . TYR A 1 99 ? 13.343 -8.457 -4.259 1.00 87.62 99 TYR A CA 1
ATOM 803 C C . TYR A 1 99 ? 12.536 -7.508 -5.154 1.00 87.62 99 TYR A C 1
ATOM 805 O O . TYR A 1 99 ? 12.784 -7.432 -6.356 1.00 87.62 99 TYR A O 1
ATOM 813 N N . VAL A 1 100 ? 11.579 -6.778 -4.571 1.00 87.25 100 VAL A N 1
ATOM 814 C CA . VAL A 1 100 ? 10.710 -5.835 -5.293 1.00 87.25 100 VAL A CA 1
ATOM 815 C C . VAL A 1 100 ? 11.378 -4.464 -5.361 1.00 87.25 100 VAL A C 1
ATOM 817 O O . VAL A 1 100 ? 11.537 -3.804 -4.340 1.00 87.25 100 VAL A O 1
ATOM 820 N N . CYS A 1 101 ? 11.727 -4.027 -6.567 1.00 84.94 101 CYS A N 1
ATOM 821 C CA . CYS A 1 101 ? 12.457 -2.780 -6.812 1.00 84.94 101 CYS A CA 1
ATOM 822 C C . CYS A 1 101 ? 11.560 -1.609 -7.188 1.00 84.94 101 CYS A C 1
ATOM 824 O O . CYS A 1 101 ? 11.967 -0.454 -7.086 1.00 84.94 101 CYS A O 1
ATOM 826 N N . ASN A 1 102 ? 10.373 -1.901 -7.711 1.00 88.12 102 ASN A N 1
ATOM 827 C CA . ASN A 1 102 ? 9.416 -0.879 -8.093 1.00 88.12 102 ASN A CA 1
ATOM 828 C C . ASN A 1 102 ? 8.000 -1.446 -8.008 1.00 88.12 102 ASN A C 1
ATOM 830 O O . ASN A 1 102 ? 7.764 -2.605 -8.364 1.00 88.12 102 ASN A O 1
ATOM 834 N N . ILE A 1 103 ? 7.067 -0.626 -7.546 1.00 89.44 103 ILE A N 1
ATOM 835 C CA . ILE A 1 103 ? 5.643 -0.921 -7.507 1.00 89.44 103 ILE A CA 1
ATOM 836 C C . ILE A 1 103 ? 4.899 0.192 -8.236 1.00 89.44 103 ILE A C 1
ATOM 838 O O . ILE A 1 103 ? 5.093 1.375 -7.963 1.00 89.44 103 ILE A O 1
ATOM 842 N N . LEU A 1 104 ? 3.978 -0.205 -9.107 1.00 87.88 104 LEU A N 1
ATOM 843 C CA . LEU A 1 104 ? 3.023 0.684 -9.752 1.00 87.88 104 LEU A CA 1
ATOM 844 C C . LEU A 1 104 ? 1.602 0.209 -9.456 1.00 87.88 104 LEU A C 1
ATOM 846 O O . LEU A 1 104 ? 1.235 -0.919 -9.785 1.00 87.88 104 LEU A O 1
ATOM 850 N N . THR A 1 105 ? 0.781 1.062 -8.847 1.00 88.00 105 THR A N 1
ATOM 851 C CA . THR A 1 105 ? -0.629 0.737 -8.584 1.00 88.00 105 THR A CA 1
ATOM 852 C C . THR A 1 105 ? -1.480 1.055 -9.805 1.00 88.00 105 THR A C 1
ATOM 854 O O . THR A 1 105 ? -1.344 2.113 -10.410 1.00 88.00 105 THR A O 1
ATOM 857 N N . TYR A 1 106 ? -2.372 0.140 -10.176 1.00 85.81 106 TYR A N 1
ATOM 858 C CA . TYR A 1 106 ? -3.239 0.300 -11.335 1.00 85.81 106 TYR A CA 1
ATOM 859 C C . TYR A 1 106 ? -4.590 0.900 -10.934 1.00 85.81 106 TYR A C 1
ATOM 861 O O . TYR A 1 106 ? -5.353 0.291 -10.181 1.00 85.81 106 TYR A O 1
ATOM 869 N N . PHE A 1 107 ? -4.910 2.073 -11.486 1.00 82.88 107 PHE A N 1
ATOM 870 C CA . PHE A 1 107 ? -6.138 2.819 -11.187 1.00 82.88 107 PHE A CA 1
ATOM 871 C C . PHE A 1 107 ? -7.238 2.686 -12.261 1.00 82.88 107 PHE A C 1
ATOM 873 O O . PHE A 1 107 ? -8.207 3.445 -12.267 1.00 82.88 107 PHE A O 1
ATOM 880 N N . GLY A 1 108 ? -7.145 1.689 -13.148 1.00 78.44 108 GLY A N 1
ATOM 881 C CA . GLY A 1 108 ? -8.098 1.510 -14.251 1.00 78.44 108 GLY A CA 1
ATOM 882 C C . GLY A 1 108 ? -7.801 2.432 -15.437 1.00 78.44 108 GLY A C 1
ATOM 883 O O . GLY A 1 108 ? -6.653 2.795 -15.659 1.00 78.44 108 GLY A O 1
ATOM 884 N N . ALA A 1 109 ? -8.837 2.809 -16.195 1.00 68.81 109 ALA A N 1
ATOM 885 C CA . ALA A 1 109 ? -8.722 3.705 -17.357 1.00 68.81 109 ALA A CA 1
ATOM 886 C C . ALA A 1 109 ? -8.413 5.168 -16.988 1.00 68.81 109 ALA A C 1
ATOM 888 O O . ALA A 1 109 ? -8.065 5.963 -17.852 1.00 68.81 109 ALA A O 1
ATOM 889 N N . ASN A 1 110 ? -8.542 5.526 -15.708 1.00 61.66 110 ASN A N 1
ATOM 890 C CA . ASN A 1 110 ? -8.200 6.851 -15.212 1.00 61.66 110 ASN A CA 1
ATOM 891 C C . ASN A 1 110 ? -6.721 6.863 -14.801 1.00 61.66 110 ASN A C 1
ATOM 893 O O . ASN A 1 110 ? -6.383 6.905 -13.619 1.00 61.66 110 ASN A O 1
ATOM 897 N N . THR A 1 111 ? -5.832 6.735 -15.784 1.00 54.59 111 THR A N 1
ATOM 898 C CA . THR A 1 111 ? -4.381 6.811 -15.586 1.00 54.59 111 THR A CA 1
ATOM 899 C C . THR A 1 111 ? -3.917 8.260 -15.649 1.00 54.59 111 THR A C 1
ATOM 901 O O . THR A 1 111 ? -2.938 8.551 -16.318 1.00 54.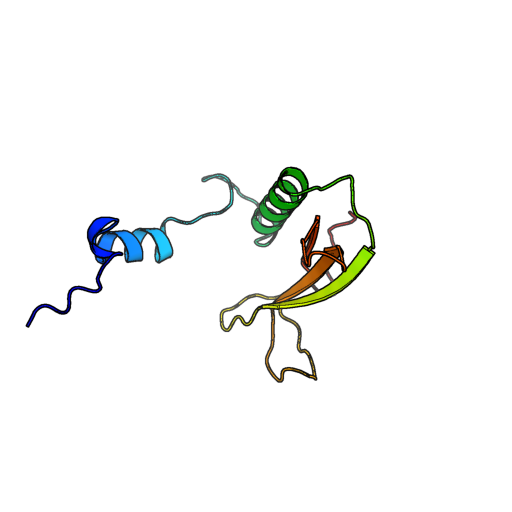59 111 THR A O 1
ATOM 904 N N . SER A 1 112 ? -4.567 9.190 -14.937 1.00 43.03 112 SER A N 1
ATOM 905 C CA . SER A 1 112 ? -4.099 10.588 -14.836 1.00 43.03 112 SER A CA 1
ATOM 906 C C . SER A 1 112 ? -2.713 10.733 -14.168 1.00 43.03 112 SER A C 1
ATOM 908 O O . SER A 1 112 ? -2.330 11.823 -13.761 1.00 43.03 112 SER A O 1
ATOM 910 N N . TYR A 1 113 ? -2.002 9.620 -13.996 1.00 46.03 113 TYR A N 1
ATOM 911 C CA . TYR A 1 113 ? -0.592 9.514 -13.705 1.00 46.03 113 TYR A CA 1
ATOM 912 C C . TYR A 1 113 ? 0.118 9.141 -15.014 1.00 46.03 113 TYR A C 1
ATOM 914 O O . TYR A 1 113 ? 0.066 7.984 -15.438 1.00 46.03 113 TYR A O 1
ATOM 922 N N . ASP A 1 114 ? 0.712 10.147 -15.652 1.00 48.78 114 ASP A N 1
ATOM 923 C CA . ASP A 1 114 ? 1.745 9.972 -16.672 1.00 48.78 114 ASP A CA 1
ATOM 924 C C . ASP A 1 114 ? 3.084 9.902 -15.907 1.00 48.78 114 ASP A C 1
ATOM 926 O O . ASP A 1 114 ? 3.420 10.887 -15.240 1.00 48.78 114 ASP A O 1
ATOM 930 N N . PRO A 1 115 ? 3.731 8.723 -15.820 1.00 51.22 115 PRO A N 1
ATOM 931 C CA . PRO A 1 115 ? 4.900 8.488 -14.969 1.00 51.22 115 PRO A CA 1
ATOM 932 C C . PRO A 1 115 ? 6.131 9.323 -15.334 1.00 51.22 115 PRO A C 1
ATOM 934 O O . PRO A 1 115 ? 6.353 9.579 -16.538 1.00 51.22 115 PRO A O 1
#